Protein AF-A0A2E2YAI3-F1 (afdb_monomer)

Structure (mmCIF, N/CA/C/O backbone):
data_AF-A0A2E2YAI3-F1
#
_entry.id   AF-A0A2E2YAI3-F1
#
loop_
_atom_site.group_PDB
_atom_site.id
_atom_site.type_symbol
_atom_site.label_atom_id
_atom_site.label_alt_id
_atom_site.label_comp_id
_atom_site.label_asym_id
_atom_site.label_entity_id
_atom_site.label_seq_id
_atom_site.pdbx_PDB_ins_code
_atom_site.Cartn_x
_atom_site.Cartn_y
_atom_site.Cartn_z
_atom_site.occupancy
_atom_site.B_iso_or_equiv
_atom_site.auth_seq_id
_atom_site.auth_comp_id
_atom_site.auth_asym_id
_atom_site.auth_atom_id
_atom_site.pdbx_PDB_model_num
ATOM 1 N N . MET A 1 1 ? 20.107 10.228 -13.436 1.00 65.31 1 MET A N 1
ATOM 2 C CA . MET A 1 1 ? 19.031 9.241 -13.659 1.00 65.31 1 MET A CA 1
ATOM 3 C C . MET A 1 1 ? 17.901 9.549 -12.697 1.00 65.31 1 MET A C 1
ATOM 5 O O . MET A 1 1 ? 18.168 9.808 -11.525 1.00 65.31 1 MET A O 1
ATOM 9 N N . LYS A 1 2 ? 16.675 9.651 -13.213 1.00 79.44 2 LYS A N 1
ATOM 10 C CA . LYS A 1 2 ? 15.501 10.121 -12.471 1.00 79.44 2 LYS A CA 1
ATOM 11 C C . LYS A 1 2 ? 14.554 8.943 -12.275 1.00 79.44 2 LYS A C 1
ATOM 13 O O . LYS A 1 2 ? 14.123 8.333 -13.249 1.00 79.44 2 LYS A O 1
ATOM 18 N N . VAL A 1 3 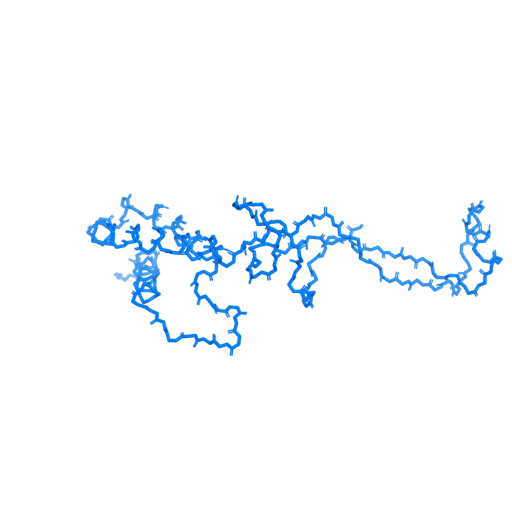? 14.249 8.620 -11.020 1.00 83.19 3 VAL A N 1
ATOM 19 C CA . VAL A 1 3 ? 13.230 7.616 -10.698 1.00 83.19 3 VAL A CA 1
ATOM 20 C C . VAL A 1 3 ? 11.859 8.280 -10.781 1.00 83.19 3 VAL A C 1
ATOM 22 O O . VAL A 1 3 ? 11.639 9.328 -10.171 1.00 83.19 3 VAL A O 1
ATOM 25 N N . VAL A 1 4 ? 10.953 7.692 -11.554 1.00 83.06 4 VAL A N 1
ATOM 26 C CA . VAL A 1 4 ? 9.605 8.202 -11.813 1.00 83.06 4 VAL A CA 1
ATOM 27 C C . VAL A 1 4 ? 8.557 7.121 -11.557 1.00 83.06 4 VAL A C 1
ATOM 29 O O . VAL A 1 4 ? 8.805 5.928 -11.738 1.00 83.06 4 VAL A O 1
ATOM 32 N N . LYS A 1 5 ? 7.356 7.549 -11.157 1.00 79.50 5 LYS A N 1
ATOM 33 C CA . LYS A 1 5 ? 6.155 6.707 -11.156 1.00 79.50 5 LYS A CA 1
ATOM 34 C C . LYS A 1 5 ? 5.349 7.039 -12.406 1.00 79.50 5 LYS A C 1
ATOM 36 O O . LYS A 1 5 ? 5.109 8.209 -12.688 1.00 79.50 5 LYS A O 1
ATOM 41 N N . LEU A 1 6 ? 4.986 6.016 -13.174 1.00 76.12 6 LEU A N 1
ATOM 42 C CA . LEU A 1 6 ? 4.231 6.188 -14.412 1.00 76.12 6 LEU A CA 1
ATOM 43 C C . LEU A 1 6 ? 2.732 6.079 -14.125 1.00 76.12 6 LEU A C 1
ATOM 45 O O . LEU A 1 6 ? 2.181 4.977 -14.041 1.00 76.12 6 LEU A O 1
ATOM 49 N N . ASP A 1 7 ? 2.077 7.230 -13.986 1.00 61.66 7 ASP A N 1
ATOM 50 C CA . ASP A 1 7 ? 0.625 7.317 -13.847 1.00 61.66 7 ASP A CA 1
ATOM 51 C C . ASP A 1 7 ? -0.040 6.911 -15.176 1.00 61.66 7 ASP A C 1
ATOM 53 O O . ASP A 1 7 ? 0.177 7.535 -16.211 1.00 61.66 7 ASP A O 1
ATOM 57 N N . GLY A 1 8 ? -0.834 5.835 -15.173 1.00 58.28 8 GLY A N 1
ATOM 58 C CA . GLY A 1 8 ? -1.567 5.364 -16.361 1.00 58.28 8 GLY A CA 1
ATOM 59 C C . GLY A 1 8 ? -1.063 4.062 -16.992 1.00 58.28 8 GLY A C 1
ATOM 60 O O . GLY A 1 8 ? -1.673 3.576 -17.946 1.00 58.28 8 GLY A O 1
ATOM 61 N N . VAL A 1 9 ? -0.015 3.430 -16.451 1.00 63.41 9 VAL A N 1
ATOM 62 C CA . VAL A 1 9 ? 0.298 2.038 -16.812 1.00 63.41 9 VAL A CA 1
ATOM 63 C C . VAL A 1 9 ? -0.819 1.143 -16.264 1.00 63.41 9 VAL A C 1
ATOM 65 O O . VAL A 1 9 ? -0.967 0.993 -15.050 1.00 63.41 9 VAL A O 1
ATOM 68 N N . ASN A 1 10 ? -1.624 0.572 -17.170 1.00 59.12 10 ASN A N 1
ATOM 69 C CA . ASN A 1 10 ? -2.712 -0.360 -16.851 1.00 59.12 10 ASN A CA 1
ATOM 70 C C . ASN A 1 10 ? -2.262 -1.390 -15.803 1.00 59.12 10 ASN A C 1
ATOM 72 O O . ASN A 1 10 ? -1.186 -1.968 -15.954 1.00 59.12 10 ASN A O 1
ATOM 76 N N . SER A 1 11 ? -3.097 -1.599 -14.770 1.00 65.06 11 SER A N 1
ATOM 77 C CA . SER A 1 11 ? -2.797 -2.332 -13.526 1.00 65.06 11 SER A CA 1
ATOM 78 C C . SER A 1 11 ? -1.689 -3.377 -13.691 1.00 65.06 11 SER A C 1
ATOM 80 O O . SER A 1 11 ? -1.939 -4.429 -14.299 1.00 65.06 11 SER A O 1
ATOM 82 N N . PRO A 1 12 ? -0.473 -3.094 -13.188 1.00 74.06 12 PRO A N 1
ATOM 83 C CA . PRO A 1 12 ? 0.683 -3.922 -13.470 1.00 74.06 12 PRO A CA 1
ATOM 84 C C . PRO A 1 12 ? 0.452 -5.339 -12.935 1.00 74.06 12 PRO A C 1
ATOM 86 O O . PRO A 1 12 ? -0.048 -5.543 -11.828 1.00 74.06 12 PRO A O 1
ATOM 89 N N . TYR A 1 13 ? 0.755 -6.334 -13.767 1.00 84.50 13 TYR A N 1
ATOM 90 C CA . TYR A 1 13 ? 0.625 -7.738 -13.395 1.00 84.50 13 TYR A CA 1
ATOM 91 C C . TYR A 1 13 ? 1.732 -8.117 -12.415 1.00 84.50 13 TYR A C 1
ATOM 93 O O . TYR A 1 13 ? 2.901 -7.828 -12.662 1.00 84.50 13 TYR A O 1
ATOM 101 N N . GLY A 1 14 ? 1.370 -8.805 -11.336 1.00 87.62 14 GLY A N 1
ATOM 102 C CA . GLY A 1 14 ? 2.325 -9.251 -10.329 1.00 87.62 14 GLY A CA 1
ATOM 103 C C . GLY A 1 14 ? 1.861 -10.505 -9.598 1.00 87.62 14 GLY A C 1
ATOM 104 O O . GLY A 1 14 ? 0.767 -11.033 -9.821 1.00 87.62 14 GLY A O 1
ATOM 105 N N . LYS A 1 15 ? 2.707 -11.001 -8.695 1.00 92.44 15 LYS A N 1
ATOM 106 C CA . LYS A 1 15 ? 2.344 -12.087 -7.780 1.00 92.44 15 LYS A CA 1
ATOM 107 C C . LYS A 1 15 ? 1.670 -11.491 -6.558 1.00 92.44 15 LYS A C 1
ATOM 109 O O . LYS A 1 15 ? 2.193 -10.564 -5.952 1.00 92.44 15 LYS A O 1
ATOM 114 N N . CYS A 1 16 ? 0.528 -12.049 -6.173 1.00 92.94 16 CYS A N 1
ATOM 115 C CA . CYS A 1 16 ? -0.163 -11.623 -4.970 1.00 92.94 16 CYS A CA 1
ATOM 116 C C . CYS A 1 16 ? 0.774 -11.703 -3.761 1.00 92.94 16 CYS A C 1
ATOM 118 O O . CYS A 1 16 ? 1.373 -12.751 -3.522 1.00 92.94 16 CYS A O 1
ATOM 120 N N . VAL A 1 17 ? 0.843 -10.639 -2.965 1.00 93.69 17 VAL A N 1
ATOM 121 C CA . VAL A 1 17 ? 1.692 -10.591 -1.767 1.00 93.69 17 VAL A CA 1
ATOM 122 C C . VAL A 1 17 ? 1.398 -11.724 -0.770 1.00 93.69 17 VAL A C 1
ATOM 124 O O . VAL A 1 17 ? 2.326 -12.196 -0.117 1.00 93.69 17 VAL A O 1
ATOM 127 N N . ASP A 1 18 ? 0.159 -12.231 -0.740 1.00 93.94 18 ASP A N 1
ATOM 128 C CA . ASP A 1 18 ? -0.330 -13.273 0.175 1.00 93.94 18 ASP A CA 1
ATOM 129 C C . ASP A 1 18 ? -0.241 -14.694 -0.432 1.00 93.94 18 ASP A C 1
ATOM 131 O O . ASP A 1 18 ? 0.659 -15.458 -0.094 1.00 93.94 18 ASP A O 1
ATOM 135 N N . CYS A 1 19 ? -1.104 -15.047 -1.400 1.00 95.00 19 CYS A N 1
ATOM 136 C CA . CYS A 1 19 ? -1.138 -16.392 -2.020 1.00 95.00 19 CYS A CA 1
ATOM 137 C C . CYS A 1 19 ? 0.003 -16.674 -3.014 1.00 95.00 19 CYS A C 1
ATOM 139 O O . CYS A 1 19 ? 0.088 -17.789 -3.526 1.00 95.00 19 CYS A O 1
ATOM 141 N N . LYS A 1 20 ? 0.787 -15.662 -3.417 1.00 94.38 20 LYS A N 1
ATOM 142 C CA . LYS A 1 20 ? 1.739 -15.700 -4.555 1.00 94.38 20 LYS A CA 1
ATOM 143 C C . LYS A 1 20 ? 1.123 -16.015 -5.926 1.00 94.38 20 LYS A C 1
ATOM 145 O O . LYS A 1 20 ? 1.835 -16.038 -6.928 1.00 94.38 20 LYS A O 1
ATOM 150 N N . CYS A 1 21 ? -0.195 -16.190 -5.990 1.00 93.12 21 CYS A N 1
ATOM 151 C CA . CYS A 1 21 ? -0.942 -16.384 -7.218 1.00 93.12 21 CYS A CA 1
ATOM 152 C C . CYS A 1 21 ? -0.928 -15.113 -8.073 1.00 93.12 21 CYS A C 1
ATOM 154 O O . CYS A 1 21 ? -0.978 -13.995 -7.558 1.00 93.12 21 CYS A O 1
ATOM 156 N N . ALA A 1 22 ? -0.798 -15.280 -9.383 1.00 91.62 22 ALA A N 1
ATOM 157 C CA . ALA A 1 22 ? -0.566 -14.161 -10.275 1.00 91.62 22 ALA A CA 1
ATOM 158 C C . ALA A 1 22 ? -1.869 -13.394 -10.561 1.00 91.62 22 ALA A C 1
ATOM 160 O O . ALA A 1 22 ? -2.927 -13.993 -10.761 1.00 91.62 22 ALA A O 1
ATOM 161 N N . THR A 1 23 ? -1.819 -12.066 -10.489 1.00 89.56 23 THR A N 1
ATOM 162 C CA . THR A 1 23 ? -3.010 -11.214 -10.403 1.00 89.56 23 THR A CA 1
ATOM 163 C C . THR A 1 23 ? -2.735 -9.792 -10.893 1.00 89.56 23 THR A C 1
ATOM 165 O O . THR A 1 23 ? -1.600 -9.328 -10.911 1.00 89.56 23 THR A O 1
ATOM 168 N N . ARG A 1 24 ? -3.818 -9.095 -11.248 1.00 87.31 24 ARG A N 1
ATOM 169 C CA . ARG A 1 24 ? -3.876 -7.651 -11.541 1.00 87.31 24 ARG A CA 1
ATOM 170 C C . ARG A 1 24 ? -5.053 -6.956 -10.837 1.00 87.31 24 ARG A C 1
ATOM 172 O O . ARG A 1 24 ? -5.478 -5.886 -11.246 1.00 87.31 24 ARG A O 1
ATOM 179 N N . SER A 1 25 ? -5.674 -7.627 -9.860 1.00 85.12 25 SER A N 1
ATOM 180 C CA . SER A 1 25 ? -6.970 -7.211 -9.302 1.00 85.12 25 SER A CA 1
ATOM 181 C C . SER A 1 25 ? -6.905 -5.948 -8.449 1.00 85.12 25 SER A C 1
ATOM 183 O O . SER A 1 25 ? -7.763 -5.080 -8.600 1.00 85.12 25 SER A O 1
ATOM 185 N N . HIS A 1 26 ? -5.940 -5.895 -7.531 1.00 85.50 26 HIS A N 1
ATOM 186 C CA . HIS A 1 26 ? -5.741 -4.791 -6.599 1.00 85.50 26 HIS A CA 1
ATOM 187 C C . HIS A 1 26 ? -4.252 -4.478 -6.536 1.00 85.50 26 HIS A C 1
ATOM 189 O O . HIS A 1 26 ? -3.456 -5.365 -6.229 1.00 85.50 26 HIS A O 1
ATOM 195 N N . VAL A 1 27 ? -3.891 -3.243 -6.867 1.00 87.38 27 VAL A N 1
ATOM 196 C CA . VAL A 1 27 ? -2.511 -2.751 -6.830 1.00 87.38 27 VAL A CA 1
ATOM 197 C C . VAL A 1 27 ? -2.332 -2.023 -5.504 1.00 87.38 27 VAL A C 1
ATOM 199 O O . VAL A 1 27 ? -3.072 -1.084 -5.228 1.00 87.38 27 VAL A O 1
ATOM 202 N N . LEU A 1 28 ? -1.407 -2.505 -4.680 1.00 86.94 28 LEU A N 1
ATOM 203 C CA . LEU A 1 28 ? -1.068 -1.921 -3.381 1.00 86.94 28 LEU A CA 1
ATOM 204 C C . LEU A 1 28 ? 0.040 -0.879 -3.541 1.00 86.94 28 LEU A C 1
ATOM 206 O O . LEU A 1 28 ? -0.044 0.212 -2.983 1.00 86.94 28 LEU A O 1
ATOM 210 N N . GLU A 1 29 ? 1.041 -1.197 -4.362 1.00 86.88 29 GLU A N 1
ATOM 211 C CA . GLU A 1 29 ? 2.130 -0.290 -4.704 1.00 86.88 29 GLU A CA 1
ATOM 212 C C . GLU A 1 29 ? 2.494 -0.422 -6.185 1.00 86.88 29 GLU A C 1
ATOM 214 O O . GLU A 1 29 ? 2.646 -1.525 -6.722 1.00 86.88 29 GLU A O 1
ATOM 219 N N . TYR A 1 30 ? 2.598 0.725 -6.856 1.00 85.56 30 TYR A N 1
ATOM 220 C CA . TYR A 1 30 ? 3.051 0.798 -8.239 1.00 85.56 30 TYR A CA 1
ATOM 221 C C . TYR A 1 30 ? 4.573 0.677 -8.315 1.00 85.56 30 TYR A C 1
ATOM 223 O O . TYR A 1 30 ? 5.260 1.196 -7.435 1.00 85.56 30 TYR A O 1
ATOM 231 N N . PRO A 1 31 ? 5.090 0.046 -9.378 1.00 86.50 31 PRO A N 1
ATOM 232 C CA . PRO A 1 31 ? 6.516 -0.123 -9.556 1.00 86.50 31 PRO A CA 1
ATOM 233 C C . PRO A 1 31 ? 7.181 1.213 -9.888 1.00 86.50 31 PRO A C 1
ATOM 235 O O . PRO A 1 31 ? 6.583 2.092 -10.518 1.00 86.50 31 PRO A O 1
ATOM 238 N N . ASP A 1 32 ? 8.443 1.319 -9.505 1.00 86.25 32 ASP A N 1
ATOM 239 C CA . ASP A 1 32 ? 9.307 2.440 -9.828 1.00 86.25 32 ASP A CA 1
ATOM 240 C C . ASP A 1 32 ? 9.954 2.216 -11.194 1.00 86.25 32 ASP A C 1
ATOM 242 O O . ASP A 1 32 ? 10.332 1.093 -11.554 1.00 86.25 32 ASP A O 1
ATOM 246 N N . TYR A 1 33 ? 10.102 3.300 -11.949 1.00 87.31 33 TYR A N 1
ATOM 247 C CA . TYR A 1 33 ? 10.764 3.306 -13.245 1.00 87.31 33 TYR A CA 1
ATOM 248 C C . TYR A 1 33 ? 11.953 4.254 -13.230 1.00 87.31 33 TYR A C 1
ATOM 250 O O . TYR A 1 33 ? 11.920 5.309 -12.609 1.00 87.31 33 TYR A O 1
ATOM 258 N N . GLU A 1 34 ? 12.998 3.886 -13.950 1.00 88.44 34 GLU A N 1
ATOM 259 C CA . GLU A 1 34 ? 14.128 4.742 -14.268 1.00 88.44 34 GLU A CA 1
ATOM 260 C C . GLU A 1 34 ? 13.920 5.359 -15.646 1.00 88.44 34 GLU A C 1
ATOM 262 O O . GLU A 1 34 ? 13.764 4.637 -16.633 1.00 88.44 34 GLU A O 1
ATOM 267 N N . GLU A 1 35 ? 13.910 6.687 -15.693 1.00 89.06 35 GLU A N 1
ATOM 268 C CA . GLU A 1 35 ? 13.921 7.466 -16.926 1.00 89.06 35 GLU A CA 1
ATOM 269 C C . GLU A 1 35 ? 15.366 7.615 -17.422 1.00 89.06 35 GLU A C 1
ATOM 271 O O . GLU A 1 35 ? 16.239 8.086 -16.677 1.00 89.06 35 GLU A O 1
ATOM 276 N N . TYR A 1 36 ? 15.614 7.199 -18.664 1.00 87.19 36 TYR A N 1
ATOM 277 C CA . TYR A 1 36 ? 16.907 7.333 -19.328 1.00 87.19 36 TYR A CA 1
ATOM 278 C C . TYR A 1 36 ? 16.735 7.747 -20.792 1.00 87.19 36 TYR A C 1
ATOM 280 O O . TYR A 1 36 ? 15.738 7.418 -21.435 1.00 87.19 36 TYR A O 1
ATOM 288 N 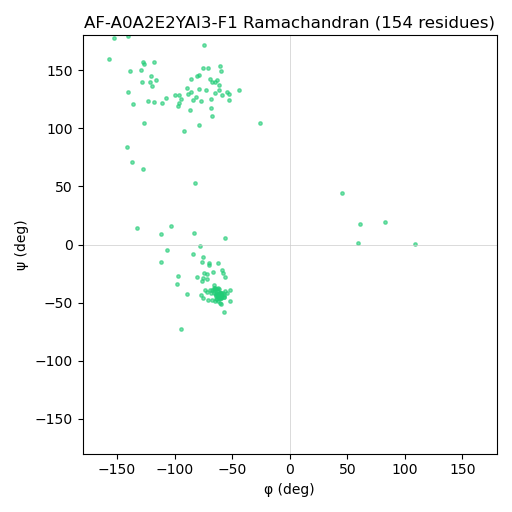N . GLU A 1 37 ? 17.710 8.488 -21.307 1.00 87.38 37 GLU A N 1
ATOM 289 C CA . GLU A 1 37 ? 17.766 8.900 -22.707 1.00 87.38 37 GLU A CA 1
ATOM 290 C C . GLU A 1 37 ? 18.494 7.822 -23.512 1.00 87.38 37 GLU A C 1
ATOM 292 O O . GLU A 1 37 ? 19.567 7.354 -23.129 1.00 87.38 37 GLU A O 1
ATOM 297 N N . GLU A 1 38 ? 17.888 7.395 -24.613 1.00 85.50 38 GLU A N 1
ATOM 298 C CA . GLU A 1 38 ? 18.469 6.448 -25.560 1.00 85.50 38 GLU A CA 1
ATOM 299 C C . GLU A 1 38 ? 18.612 7.157 -26.906 1.00 85.50 38 GLU A C 1
ATOM 301 O O . GLU A 1 38 ? 17.624 7.665 -27.443 1.00 85.50 38 GLU A O 1
ATOM 306 N N . GLN A 1 39 ? 19.837 7.211 -27.435 1.00 83.44 39 GLN A N 1
ATOM 307 C CA . GLN A 1 39 ? 20.088 7.756 -28.766 1.00 83.44 39 GLN A CA 1
ATOM 308 C C . GLN A 1 39 ? 19.401 6.869 -29.810 1.00 83.44 39 GLN A C 1
ATOM 310 O O . GLN A 1 39 ? 19.540 5.642 -29.801 1.00 83.44 39 GLN A O 1
ATOM 315 N N . VAL A 1 40 ? 18.644 7.494 -30.701 1.00 84.19 40 VAL A N 1
ATOM 316 C CA . VAL A 1 40 ? 18.043 6.861 -31.868 1.00 84.19 40 VAL A CA 1
ATOM 317 C C . VAL A 1 40 ? 18.982 7.071 -33.041 1.00 84.19 40 VAL A C 1
ATOM 319 O O . VAL A 1 40 ? 19.345 8.196 -33.363 1.00 84.19 40 VAL A O 1
ATOM 322 N N . PHE A 1 41 ? 19.356 5.968 -33.679 1.00 81.06 41 PHE A N 1
ATOM 323 C CA . PHE A 1 41 ? 20.199 5.975 -34.868 1.00 81.06 41 PHE A CA 1
ATOM 324 C C . PHE A 1 41 ? 19.312 5.896 -36.107 1.00 81.06 41 PHE A C 1
ATOM 326 O O . PHE A 1 41 ? 18.443 5.018 -36.192 1.00 81.06 41 PHE A O 1
ATOM 333 N N . ARG A 1 42 ? 19.515 6.808 -37.058 1.00 78.31 42 ARG A N 1
ATOM 334 C CA . ARG A 1 42 ? 18.788 6.831 -38.334 1.00 78.31 42 ARG A CA 1
ATOM 335 C C . ARG A 1 42 ? 19.315 5.765 -39.283 1.00 78.31 42 ARG A C 1
ATOM 337 O O . ARG A 1 42 ? 18.539 5.193 -40.051 1.00 78.31 42 ARG A O 1
ATOM 344 N N . ASP A 1 43 ? 20.605 5.457 -39.188 1.00 81.38 43 ASP A N 1
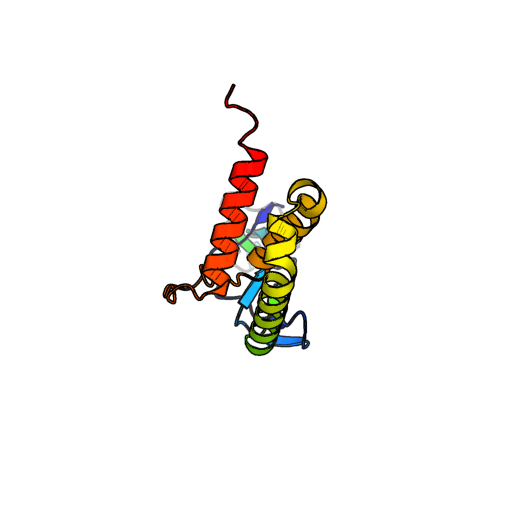ATOM 345 C CA . ASP A 1 43 ? 21.253 4.445 -40.006 1.00 81.38 43 ASP A CA 1
ATOM 346 C C . ASP A 1 43 ? 22.281 3.586 -39.244 1.00 81.38 43 ASP A C 1
ATOM 348 O O . ASP A 1 43 ? 22.498 3.680 -38.032 1.00 81.38 43 ASP A O 1
ATOM 352 N N . ARG A 1 44 ? 22.874 2.642 -39.979 1.00 79.81 44 ARG A N 1
ATOM 353 C CA . ARG A 1 44 ? 23.843 1.682 -39.443 1.00 79.81 44 ARG A CA 1
ATOM 354 C C . ARG A 1 44 ? 25.211 2.319 -39.182 1.00 79.81 44 ARG A C 1
ATOM 356 O O . ARG A 1 44 ? 25.968 1.767 -38.383 1.00 79.81 44 ARG A O 1
ATOM 363 N N . GLU A 1 45 ? 25.544 3.401 -39.873 1.00 81.06 45 GLU A N 1
ATOM 364 C CA . GLU A 1 45 ? 26.847 4.062 -39.791 1.00 81.06 45 GLU A CA 1
ATOM 365 C C . GLU A 1 45 ? 26.936 4.853 -38.485 1.00 81.06 45 GLU A C 1
ATOM 367 O O . GLU A 1 45 ? 27.875 4.627 -37.717 1.00 81.06 45 GLU A O 1
ATOM 372 N N . GLU A 1 46 ? 25.888 5.611 -38.151 1.00 79.00 46 GLU A N 1
ATOM 373 C CA . GLU A 1 46 ? 25.719 6.293 -36.861 1.00 79.00 46 GLU A CA 1
ATOM 374 C C . GLU A 1 46 ? 25.771 5.303 -35.679 1.00 79.00 46 GLU A C 1
ATOM 376 O O . GLU A 1 46 ? 26.464 5.531 -34.683 1.00 79.00 46 GLU A O 1
ATOM 381 N N . PHE A 1 47 ? 25.103 4.145 -35.792 1.00 77.81 47 PHE A N 1
ATOM 382 C CA . PHE A 1 47 ? 25.161 3.101 -34.758 1.00 77.81 47 PHE A CA 1
ATOM 383 C C . PHE A 1 47 ? 26.577 2.525 -34.585 1.00 77.81 47 PHE A C 1
ATOM 385 O O . PHE A 1 47 ? 27.004 2.212 -33.476 1.00 77.81 47 PHE A O 1
ATOM 392 N N . GLN A 1 48 ? 27.326 2.345 -35.676 1.00 79.81 48 GLN A N 1
ATOM 393 C CA . GLN A 1 48 ? 28.694 1.826 -35.598 1.00 79.81 48 GLN A CA 1
ATOM 394 C C . GLN A 1 48 ? 29.701 2.863 -35.096 1.00 79.81 48 GLN A C 1
ATOM 396 O O . GLN A 1 48 ? 30.718 2.462 -34.527 1.00 79.81 48 GLN A O 1
ATOM 401 N N . ALA A 1 49 ? 29.461 4.150 -35.342 1.00 79.44 49 ALA A N 1
ATOM 402 C CA . ALA A 1 49 ? 30.258 5.249 -34.804 1.00 79.44 49 ALA A CA 1
ATOM 403 C C . ALA A 1 49 ? 30.080 5.349 -33.279 1.00 79.44 49 ALA A C 1
ATOM 405 O O . ALA A 1 49 ? 31.058 5.294 -32.532 1.00 79.44 49 ALA A O 1
ATOM 406 N N . SER A 1 50 ? 28.836 5.315 -32.787 1.00 78.19 50 SER A N 1
ATOM 407 C CA . SER A 1 50 ? 28.568 5.364 -31.341 1.00 78.19 50 SER A CA 1
ATOM 408 C C . SER A 1 50 ? 29.144 4.168 -30.569 1.00 78.19 50 SER A C 1
ATOM 410 O O . SER A 1 50 ? 29.691 4.333 -29.480 1.00 78.19 50 SER A O 1
ATOM 412 N N . GLN A 1 51 ? 29.114 2.956 -31.141 1.00 80.56 51 GLN A N 1
ATOM 413 C CA . GLN A 1 51 ? 29.743 1.765 -30.540 1.00 80.56 51 GLN A CA 1
ATOM 414 C C . GLN A 1 51 ? 31.277 1.851 -30.486 1.00 80.56 51 GLN A C 1
ATOM 416 O O . GLN A 1 51 ? 31.899 1.174 -29.666 1.00 80.56 51 GLN A O 1
ATOM 421 N N . ARG A 1 52 ? 31.896 2.657 -31.359 1.00 83.06 52 ARG A N 1
ATOM 422 C CA . ARG A 1 52 ? 33.343 2.921 -31.361 1.00 83.06 52 ARG A CA 1
ATOM 423 C C . ARG A 1 52 ? 33.751 4.031 -30.389 1.00 83.06 52 ARG A C 1
ATOM 425 O O . ARG A 1 52 ? 34.945 4.174 -30.133 1.00 83.06 52 ARG A O 1
ATOM 432 N N . GLY A 1 53 ? 32.780 4.726 -29.792 1.00 76.94 53 GLY A N 1
ATOM 433 C CA . GLY A 1 53 ? 33.006 5.843 -28.879 1.00 76.94 53 GLY A CA 1
ATOM 434 C C . GLY A 1 53 ? 33.250 7.172 -29.591 1.00 76.94 53 GLY A C 1
ATOM 435 O O . GLY A 1 53 ? 33.818 8.070 -28.977 1.00 76.94 53 GLY A O 1
ATOM 436 N N .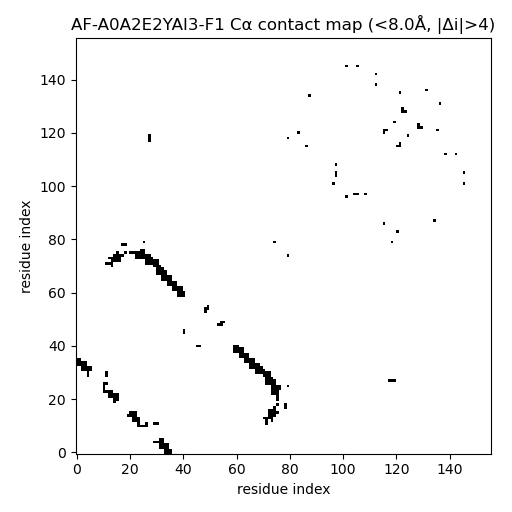 ASP A 1 54 ? 32.857 7.279 -30.864 1.00 77.88 54 ASP A N 1
ATOM 437 C CA . ASP A 1 54 ? 32.884 8.544 -31.594 1.00 77.88 54 ASP A CA 1
ATOM 438 C C . ASP A 1 54 ? 31.804 9.484 -31.023 1.00 77.88 54 ASP A C 1
ATOM 440 O O . ASP A 1 54 ? 30.718 9.031 -30.641 1.00 77.88 54 ASP A O 1
ATOM 444 N N . ASP A 1 55 ? 32.109 10.784 -30.935 1.00 75.00 55 ASP A N 1
ATOM 445 C CA . ASP A 1 55 ? 31.169 11.781 -30.413 1.00 75.00 55 ASP A CA 1
ATOM 446 C C . ASP A 1 55 ? 29.901 11.839 -31.292 1.00 75.00 55 ASP A C 1
ATOM 448 O O . ASP A 1 55 ? 30.006 11.810 -32.522 1.00 75.00 55 ASP A O 1
ATOM 452 N N . PRO A 1 56 ? 28.698 11.915 -30.692 1.00 70.19 56 PRO A N 1
ATOM 453 C CA . PRO A 1 56 ? 27.454 11.983 -31.452 1.00 70.19 56 PRO A CA 1
ATOM 454 C C . PRO A 1 56 ? 27.393 13.261 -32.302 1.00 70.19 56 PRO A C 1
ATOM 456 O O . PRO A 1 56 ? 27.801 14.331 -31.848 1.00 70.19 56 PRO A O 1
ATOM 459 N N . GLU A 1 57 ? 26.853 13.157 -33.521 1.00 72.44 57 GLU A N 1
ATOM 460 C CA . GLU A 1 57 ? 26.618 14.317 -34.392 1.00 72.44 57 GLU A CA 1
ATOM 461 C C . GLU A 1 57 ? 25.650 15.327 -33.741 1.00 72.44 57 GLU A C 1
ATOM 463 O O . GLU A 1 57 ? 24.818 14.963 -32.904 1.00 72.44 57 GLU A O 1
ATOM 468 N N . GLU A 1 58 ? 25.754 16.611 -34.111 1.00 70.06 58 GLU A N 1
ATOM 469 C CA . GLU A 1 58 ? 24.968 17.702 -33.504 1.00 70.06 58 GLU A CA 1
ATOM 470 C C . GLU A 1 58 ? 23.443 17.511 -33.634 1.00 70.06 58 GLU A C 1
ATOM 472 O O . GLU A 1 58 ? 22.688 18.075 -32.841 1.00 70.06 58 GLU A O 1
ATOM 477 N N . ASP A 1 59 ? 22.976 16.715 -34.600 1.00 73.88 59 ASP A N 1
ATOM 478 C CA . ASP A 1 59 ? 21.562 16.414 -34.843 1.00 73.88 59 ASP A CA 1
ATOM 479 C C . ASP A 1 59 ? 21.121 15.026 -34.339 1.00 73.88 59 ASP A C 1
ATOM 481 O O . ASP A 1 59 ? 20.034 14.555 -34.699 1.00 73.88 59 ASP A O 1
ATOM 485 N N . ALA A 1 60 ? 21.929 14.394 -33.480 1.00 75.44 60 ALA A N 1
ATOM 486 C CA . ALA A 1 60 ? 21.594 13.135 -32.828 1.00 75.44 60 ALA A CA 1
ATOM 487 C C . ALA A 1 60 ? 20.232 13.215 -32.117 1.00 75.44 60 ALA A C 1
ATOM 489 O O . ALA A 1 60 ? 19.987 14.061 -31.253 1.00 75.44 60 ALA A O 1
ATOM 490 N N . GLU A 1 61 ? 19.339 12.292 -32.466 1.00 83.19 61 GLU A N 1
ATOM 491 C CA . GLU A 1 61 ? 18.000 12.217 -31.894 1.00 83.19 61 GLU A CA 1
ATOM 492 C C . GLU A 1 61 ? 18.011 11.339 -30.639 1.00 83.19 61 GLU A C 1
ATOM 494 O O . GLU A 1 61 ? 18.582 10.251 -30.635 1.00 83.19 61 GLU A O 1
ATOM 499 N N . TYR A 1 62 ? 17.363 11.789 -29.566 1.00 86.19 62 TYR A N 1
ATOM 500 C CA . TYR A 1 62 ? 17.243 11.034 -28.320 1.00 86.19 62 TYR A CA 1
ATOM 501 C C . TYR A 1 62 ? 15.776 10.805 -27.986 1.00 86.19 62 TYR A C 1
ATOM 503 O O . TYR A 1 62 ? 14.941 11.701 -28.119 1.00 86.19 62 TYR A O 1
ATOM 511 N N . VAL A 1 63 ? 15.464 9.604 -27.506 1.00 89.50 63 VAL A N 1
ATOM 512 C CA . VAL A 1 63 ? 14.141 9.271 -26.976 1.00 89.50 63 VAL A CA 1
ATOM 513 C C . VAL A 1 63 ? 14.230 8.932 -25.501 1.00 89.50 63 VAL A C 1
ATOM 515 O O . VAL A 1 63 ? 15.152 8.256 -25.047 1.00 89.50 63 VAL A O 1
ATOM 518 N N . ILE A 1 64 ? 13.226 9.374 -24.751 1.00 87.81 64 ILE A N 1
ATOM 519 C CA . ILE A 1 64 ? 13.081 9.017 -23.345 1.00 87.81 64 ILE A CA 1
ATOM 520 C C . ILE A 1 64 ? 12.523 7.597 -23.261 1.00 87.81 64 ILE A C 1
ATOM 522 O O . ILE A 1 64 ? 11.454 7.293 -23.800 1.00 87.81 64 ILE A O 1
ATOM 526 N N . ARG A 1 65 ? 13.242 6.724 -22.561 1.00 87.75 65 ARG A N 1
ATOM 527 C CA . ARG A 1 65 ? 12.831 5.353 -22.265 1.00 87.75 65 ARG A CA 1
ATOM 528 C C . ARG A 1 65 ? 12.696 5.144 -20.764 1.00 87.75 65 ARG A C 1
ATOM 530 O O . ARG A 1 65 ? 13.287 5.849 -19.950 1.00 87.75 65 ARG A O 1
ATOM 537 N N . TYR A 1 66 ? 11.901 4.138 -20.414 1.00 86.44 66 TYR A N 1
ATOM 538 C CA . TYR A 1 66 ? 11.597 3.790 -19.033 1.00 86.44 66 TYR A CA 1
ATOM 539 C C . TYR A 1 66 ? 11.982 2.345 -18.758 1.00 86.44 66 TYR A C 1
ATOM 541 O O . TYR A 1 66 ? 11.484 1.420 -19.404 1.00 86.44 66 TYR A O 1
ATOM 549 N N . LYS A 1 67 ? 12.836 2.136 -17.759 1.00 86.50 67 LYS A N 1
ATOM 550 C CA . LYS A 1 67 ? 13.213 0.807 -17.278 1.00 86.50 67 LYS A CA 1
ATOM 551 C C . LYS A 1 67 ? 12.572 0.551 -15.925 1.00 86.50 67 LYS A C 1
ATOM 553 O O . LYS A 1 67 ? 12.747 1.329 -14.997 1.00 86.50 67 LYS A O 1
ATOM 558 N N . ARG A 1 68 ? 11.842 -0.554 -15.787 1.00 87.69 68 ARG A N 1
ATOM 559 C CA . ARG A 1 68 ? 11.247 -0.938 -14.502 1.00 87.69 68 ARG A CA 1
ATOM 560 C C . ARG A 1 68 ? 12.341 -1.337 -13.507 1.00 87.69 68 ARG A C 1
ATOM 562 O O . ARG A 1 68 ? 13.137 -2.226 -13.808 1.00 87.69 68 ARG A O 1
ATOM 569 N N . LEU A 1 69 ? 12.350 -0.706 -12.335 1.00 87.50 69 LEU A N 1
ATOM 570 C CA . LEU A 1 69 ? 13.312 -0.962 -11.259 1.00 87.50 69 LEU A CA 1
ATOM 571 C C . LEU A 1 69 ? 12.764 -1.895 -10.178 1.00 87.50 69 LEU A C 1
ATOM 573 O O . LEU A 1 69 ? 13.523 -2.681 -9.613 1.00 87.50 69 LEU A O 1
ATOM 577 N N . SER A 1 70 ? 11.464 -1.828 -9.895 1.00 87.94 70 SER A N 1
ATOM 578 C CA . SER A 1 70 ? 10.814 -2.656 -8.876 1.00 87.94 70 SER A CA 1
ATOM 579 C C . SER A 1 70 ? 9.611 -3.416 -9.434 1.00 87.94 70 SER A C 1
ATOM 581 O O . SER A 1 70 ? 9.020 -3.050 -10.450 1.00 87.94 70 SER A O 1
ATOM 583 N N . GLU A 1 71 ? 9.271 -4.536 -8.798 1.00 86.31 71 GLU A N 1
ATOM 584 C CA . GLU A 1 71 ? 8.045 -5.271 -9.112 1.00 86.31 71 GLU A CA 1
ATOM 585 C C . GLU A 1 71 ? 6.848 -4.606 -8.417 1.00 86.31 71 GLU A C 1
ATOM 587 O O . GLU A 1 71 ? 6.992 -4.116 -7.297 1.00 86.31 71 GLU A O 1
ATOM 592 N N . PRO A 1 72 ? 5.658 -4.601 -9.040 1.00 88.12 72 PRO A N 1
ATOM 593 C CA . PRO A 1 72 ? 4.455 -4.085 -8.401 1.00 88.12 72 PRO A CA 1
ATOM 594 C C . PRO A 1 72 ? 4.059 -4.942 -7.191 1.00 88.12 72 PRO A C 1
ATOM 596 O O . PRO A 1 72 ? 4.050 -6.178 -7.266 1.00 88.12 72 PRO A O 1
ATOM 599 N N . GLU A 1 73 ? 3.611 -4.306 -6.109 1.00 90.00 73 GLU A N 1
ATOM 600 C CA . GLU A 1 73 ? 2.930 -5.023 -5.033 1.00 90.00 73 GLU A CA 1
ATOM 601 C C . GLU A 1 73 ? 1.445 -5.126 -5.360 1.00 90.00 73 GLU A C 1
ATOM 603 O O . GLU A 1 73 ? 0.724 -4.130 -5.439 1.00 90.00 73 GLU A O 1
ATOM 608 N N . VAL A 1 74 ? 0.965 -6.352 -5.553 1.00 90.50 74 VAL A N 1
ATOM 609 C CA . VAL A 1 74 ? -0.434 -6.613 -5.904 1.00 90.50 74 VAL A CA 1
ATOM 610 C C . VAL A 1 74 ? -1.068 -7.619 -4.959 1.00 90.50 74 VAL A C 1
ATOM 612 O O . VAL A 1 74 ? -0.404 -8.465 -4.359 1.00 90.50 74 VAL A O 1
ATOM 615 N N . MET A 1 75 ? -2.392 -7.588 -4.863 1.00 91.62 75 MET A N 1
ATOM 616 C CA . MET A 1 75 ? -3.184 -8.569 -4.135 1.00 91.62 75 MET A CA 1
ATOM 617 C C . MET A 1 75 ? -4.297 -9.126 -5.024 1.00 91.62 75 MET A C 1
ATOM 619 O O . MET A 1 75 ? -4.919 -8.419 -5.819 1.00 91.62 75 MET A O 1
ATOM 623 N N . CYS A 1 76 ? -4.544 -10.434 -4.933 1.00 91.44 76 CYS A N 1
ATOM 624 C CA . CYS A 1 76 ? -5.658 -11.041 -5.648 1.00 91.44 76 CYS A CA 1
ATOM 625 C C . CYS A 1 76 ? -6.973 -10.703 -4.943 1.00 91.44 76 CYS A C 1
ATOM 627 O O . CYS A 1 76 ? -7.006 -10.513 -3.725 1.00 91.44 76 CYS A O 1
ATOM 629 N N . HIS A 1 77 ? -8.072 -10.651 -5.699 1.00 90.31 77 HIS A N 1
ATOM 630 C CA . HIS A 1 77 ? -9.373 -10.293 -5.133 1.00 90.31 77 HIS A CA 1
ATOM 631 C C . HIS A 1 77 ? -9.779 -11.207 -3.963 1.00 90.31 77 HIS A C 1
ATOM 633 O O . HIS A 1 77 ? -10.252 -10.721 -2.942 1.00 90.31 77 HIS A O 1
ATOM 639 N N . LYS A 1 78 ? -9.508 -12.517 -4.060 1.00 90.88 78 LYS A N 1
ATOM 640 C CA . LYS A 1 78 ? -9.817 -13.491 -3.001 1.00 90.88 78 LYS A CA 1
ATOM 641 C C . LYS A 1 78 ? -9.107 -13.168 -1.681 1.00 90.88 78 LYS A C 1
ATOM 643 O O . LYS A 1 78 ? -9.758 -13.100 -0.645 1.00 90.88 78 LYS A O 1
ATOM 648 N N . CYS A 1 79 ? -7.789 -12.957 -1.712 1.00 92.94 79 CYS A N 1
ATOM 649 C CA . CYS A 1 79 ? -7.023 -12.594 -0.517 1.00 92.94 79 CYS A CA 1
ATOM 650 C C . CYS A 1 79 ? -7.451 -11.227 0.019 1.00 92.94 79 CYS A C 1
ATOM 652 O O . CYS A 1 79 ? -7.578 -11.061 1.227 1.00 92.94 79 CYS A O 1
ATOM 654 N N . TRP A 1 80 ? -7.745 -10.279 -0.869 1.00 92.38 80 TRP A N 1
ATOM 655 C CA . TRP A 1 80 ? -8.219 -8.956 -0.480 1.00 92.38 80 TRP A CA 1
ATOM 656 C C . TRP A 1 80 ? -9.543 -9.004 0.286 1.00 92.38 80 TRP A C 1
ATOM 658 O O . TRP A 1 80 ? -9.650 -8.374 1.334 1.00 92.38 80 TRP A O 1
ATOM 668 N N . VAL A 1 81 ? -10.521 -9.800 -0.166 1.00 90.19 81 VAL A N 1
ATOM 669 C CA . VAL A 1 81 ? -11.800 -9.979 0.550 1.00 90.19 81 VAL A CA 1
ATOM 670 C C . VAL A 1 81 ? -11.556 -10.548 1.948 1.00 90.19 81 VAL A C 1
ATOM 672 O O . VAL A 1 81 ? -12.050 -9.996 2.928 1.00 90.19 81 VAL A O 1
ATOM 675 N N . VAL A 1 82 ? -10.715 -11.580 2.063 1.00 92.44 82 VAL A N 1
ATOM 676 C CA . VAL A 1 82 ? -10.357 -12.179 3.361 1.00 92.44 82 VAL A CA 1
ATOM 677 C C . VAL A 1 82 ? -9.684 -11.161 4.288 1.00 92.44 82 VAL A C 1
ATOM 679 O O . VAL A 1 82 ? -9.980 -11.122 5.484 1.00 92.44 82 VAL A O 1
ATOM 682 N N . GLN A 1 83 ? -8.779 -10.327 3.769 1.00 92.50 83 GLN A N 1
ATOM 683 C CA . GLN A 1 83 ? -8.132 -9.281 4.567 1.00 92.50 83 GLN A CA 1
ATOM 684 C C . GLN A 1 83 ? -9.121 -8.185 4.987 1.00 92.50 83 GLN A C 1
ATOM 686 O O . GLN A 1 83 ? -9.096 -7.763 6.145 1.00 92.50 83 GLN A O 1
ATOM 691 N N . ARG A 1 84 ? -10.045 -7.787 4.104 1.00 90.94 84 ARG A N 1
ATOM 692 C CA . ARG A 1 84 ? -11.108 -6.821 4.416 1.00 90.94 84 ARG A CA 1
ATOM 693 C C . ARG A 1 84 ? -12.018 -7.338 5.526 1.00 90.94 84 ARG A C 1
ATOM 695 O O . ARG A 1 84 ? -12.278 -6.618 6.484 1.00 90.94 84 ARG A O 1
ATOM 702 N N . GLU A 1 85 ? -12.437 -8.600 5.460 1.00 91.50 85 GLU A N 1
ATOM 703 C CA . GLU A 1 85 ? -13.253 -9.235 6.503 1.00 91.50 85 GLU A CA 1
ATOM 704 C C . GLU A 1 85 ? -12.519 -9.312 7.848 1.00 91.50 85 GLU A C 1
ATOM 706 O O . GLU A 1 85 ? -13.099 -9.023 8.900 1.00 91.50 85 GLU A O 1
ATOM 711 N N . LYS A 1 86 ? -11.227 -9.665 7.840 1.00 93.38 86 LYS A N 1
ATOM 712 C CA . LYS A 1 86 ? -10.392 -9.659 9.051 1.00 93.38 86 LYS A CA 1
ATOM 713 C C . LYS A 1 86 ? -10.298 -8.259 9.653 1.00 93.38 86 LYS A C 1
ATOM 715 O O . LYS A 1 86 ? -10.497 -8.112 10.860 1.00 93.38 86 LYS A O 1
ATOM 720 N N . ALA A 1 87 ? -10.047 -7.243 8.830 1.00 93.06 87 ALA A N 1
ATOM 721 C CA . ALA A 1 87 ? -9.974 -5.850 9.260 1.00 93.06 87 ALA A CA 1
ATOM 722 C C . ALA A 1 87 ? -11.325 -5.342 9.796 1.00 93.06 87 ALA A C 1
ATOM 724 O O . ALA A 1 87 ? -11.367 -4.727 10.860 1.00 93.06 87 ALA A O 1
ATOM 725 N N . ALA A 1 88 ? -12.435 -5.670 9.132 1.00 92.25 88 ALA A N 1
ATOM 726 C CA . ALA A 1 88 ? -13.789 -5.330 9.571 1.00 92.25 88 ALA A CA 1
ATOM 727 C C . ALA A 1 88 ? -14.129 -5.963 10.929 1.00 92.25 88 ALA A C 1
ATOM 729 O O . ALA A 1 88 ? -14.640 -5.303 11.837 1.00 92.25 88 ALA A O 1
ATOM 730 N N . ASN A 1 89 ? -13.795 -7.243 11.103 1.00 93.75 89 ASN A N 1
ATOM 731 C CA . ASN A 1 89 ? -13.976 -7.943 12.371 1.00 93.75 89 ASN A CA 1
ATOM 732 C C . ASN A 1 89 ? -13.081 -7.369 13.474 1.00 93.75 89 ASN A C 1
ATOM 734 O O . ASN A 1 89 ? -13.511 -7.276 14.625 1.00 93.75 89 ASN A O 1
ATOM 738 N N . PHE A 1 90 ? -11.851 -6.975 13.141 1.00 93.88 90 PHE A N 1
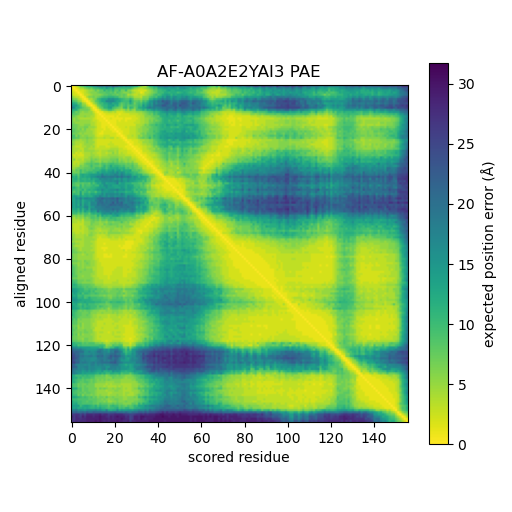ATOM 739 C CA . PHE A 1 90 ? -10.952 -6.312 14.079 1.00 93.88 90 PHE A CA 1
ATOM 740 C C . PHE A 1 90 ? -11.502 -4.953 14.519 1.00 93.88 90 PHE A C 1
ATOM 742 O O . PHE A 1 90 ? -11.525 -4.684 15.719 1.00 93.88 90 PHE A O 1
ATOM 749 N N . LEU A 1 91 ? -12.011 -4.146 13.584 1.00 93.69 91 LEU A N 1
ATOM 750 C CA . LEU A 1 91 ? -12.664 -2.876 13.885 1.00 93.69 91 LEU A CA 1
ATOM 751 C C . LEU A 1 91 ? -13.834 -3.096 14.842 1.00 93.69 91 LEU A C 1
ATO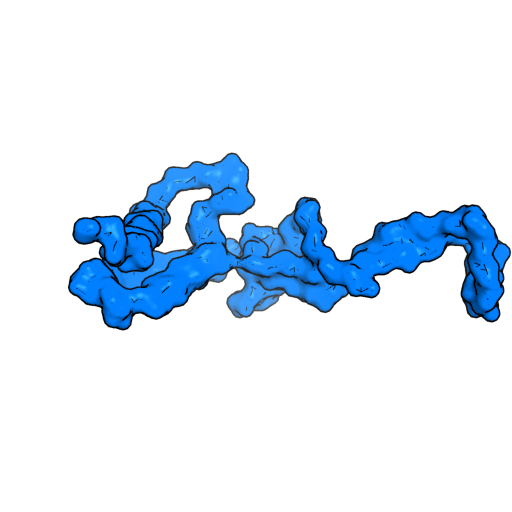M 753 O O . LEU A 1 91 ? -13.787 -2.609 15.964 1.00 93.69 91 LEU A O 1
ATOM 757 N N . ARG A 1 92 ? -14.810 -3.934 14.470 1.00 91.62 92 ARG A N 1
ATOM 758 C CA . ARG A 1 92 ? -16.003 -4.221 15.290 1.00 91.62 92 ARG A CA 1
ATOM 759 C C . ARG A 1 92 ? -15.679 -4.635 16.726 1.00 91.62 92 ARG A C 1
ATOM 761 O O . ARG A 1 92 ? -16.381 -4.241 17.649 1.00 91.62 92 ARG A O 1
ATOM 768 N N . LYS A 1 93 ? -14.627 -5.436 16.925 1.00 93.50 93 LYS A N 1
ATOM 769 C CA . LYS A 1 93 ? -14.201 -5.896 18.259 1.00 93.50 93 LYS A CA 1
ATOM 770 C C . LYS A 1 93 ? -13.566 -4.794 19.109 1.00 93.50 93 LYS A C 1
ATOM 772 O O . LYS A 1 93 ? -13.556 -4.914 20.332 1.00 93.50 93 LYS A O 1
ATOM 777 N N . ASN A 1 94 ? -13.001 -3.767 18.479 1.00 92.19 94 ASN A N 1
ATOM 778 C CA . ASN A 1 94 ? -12.230 -2.730 19.157 1.00 92.19 94 ASN A CA 1
ATOM 779 C C . ASN A 1 94 ? -12.902 -1.351 19.147 1.00 92.19 94 ASN A C 1
ATOM 781 O O . ASN A 1 94 ? -12.505 -0.518 19.952 1.00 92.19 94 ASN A O 1
ATOM 785 N N . THR A 1 95 ? -13.923 -1.109 18.315 1.00 88.75 95 THR A N 1
ATOM 786 C CA . THR A 1 95 ? -14.578 0.203 18.169 1.00 88.75 95 THR A CA 1
ATOM 787 C C . THR A 1 95 ? -15.022 0.789 19.506 1.00 88.75 95 THR A C 1
ATOM 789 O O . THR A 1 95 ? -14.682 1.932 19.791 1.00 88.75 95 THR A O 1
ATOM 792 N N . ASN A 1 96 ? -15.704 0.009 20.351 1.00 88.62 96 ASN A N 1
ATOM 793 C CA . ASN A 1 96 ? -16.176 0.500 21.653 1.00 88.62 96 ASN A CA 1
ATOM 794 C C . ASN A 1 96 ? -14.999 0.885 22.563 1.00 88.62 96 ASN A C 1
ATOM 796 O O . ASN A 1 96 ? -14.950 1.996 23.076 1.00 88.62 96 ASN A O 1
ATOM 800 N N . LYS A 1 97 ? -13.985 0.013 22.657 1.00 91.12 97 LYS A N 1
ATOM 801 C CA . LYS A 1 97 ? -12.773 0.249 23.465 1.00 91.12 97 LYS A CA 1
ATOM 802 C C . LYS A 1 97 ? -11.987 1.478 23.000 1.00 91.12 97 LYS A C 1
ATOM 804 O O . LYS A 1 97 ? -11.420 2.201 23.807 1.00 91.12 97 LYS A O 1
ATOM 809 N N . TRP A 1 98 ? -11.924 1.695 21.688 1.00 91.50 98 TRP A N 1
ATOM 810 C CA . TRP A 1 98 ? -11.256 2.851 21.093 1.00 91.50 98 TRP A CA 1
ATOM 811 C C . TRP A 1 98 ? -12.024 4.153 21.311 1.00 91.50 98 TRP A C 1
ATOM 813 O O . TRP A 1 98 ? -11.392 5.203 21.374 1.00 91.50 98 TRP A O 1
ATOM 823 N N . GLY A 1 99 ? -13.354 4.089 21.408 1.00 85.38 99 GLY A N 1
ATOM 824 C CA . GLY A 1 99 ? -14.194 5.238 21.741 1.00 85.38 99 GLY A CA 1
ATOM 825 C C . GLY A 1 99 ? -14.104 5.631 23.216 1.00 85.38 99 GLY A C 1
ATOM 826 O O . GLY A 1 99 ? -14.059 6.817 23.516 1.00 85.38 99 GLY A O 1
ATOM 827 N N . GLU A 1 100 ? -14.037 4.648 24.117 1.00 89.69 100 GLU A N 1
ATOM 828 C CA . GLU A 1 100 ? -13.930 4.872 25.568 1.00 89.69 100 GLU A CA 1
ATOM 829 C C . GLU A 1 100 ? -12.572 5.459 25.978 1.00 89.69 100 GLU A C 1
ATOM 831 O O . GLU A 1 100 ? -12.514 6.333 26.838 1.00 89.69 100 GLU A O 1
ATOM 836 N N . ASP A 1 101 ? -11.482 5.002 25.355 1.00 90.25 101 ASP A N 1
ATOM 837 C CA . ASP A 1 101 ? -10.119 5.419 25.694 1.00 90.25 101 ASP A CA 1
ATOM 838 C C . ASP A 1 101 ? -9.292 5.684 24.429 1.00 90.25 101 ASP A C 1
ATOM 840 O O . ASP A 1 101 ? -8.411 4.913 24.023 1.00 90.25 101 ASP A O 1
ATOM 844 N N . MET A 1 102 ? -9.623 6.780 23.748 1.00 88.50 102 MET A N 1
ATOM 845 C CA . MET A 1 102 ? -8.939 7.187 22.520 1.00 88.50 102 MET A CA 1
ATOM 846 C C . MET A 1 102 ? -7.453 7.539 22.725 1.00 88.50 102 MET A C 1
ATOM 848 O O . MET A 1 102 ? -6.647 7.067 21.914 1.00 88.50 102 MET A O 1
ATOM 852 N N . PRO A 1 103 ? -7.038 8.283 23.775 1.00 89.19 103 PRO A N 1
ATOM 853 C CA . PRO A 1 103 ? -5.634 8.650 23.977 1.00 89.19 103 PRO A CA 1
ATOM 854 C C . PRO A 1 103 ? -4.701 7.437 24.050 1.00 89.19 103 PRO A C 1
ATOM 856 O O . PRO A 1 103 ? -3.687 7.396 23.352 1.00 89.19 103 PRO A O 1
ATOM 859 N N . ASN A 1 104 ? -5.074 6.395 24.801 1.00 92.25 104 ASN A N 1
ATOM 860 C CA . ASN A 1 104 ? -4.231 5.203 24.947 1.00 92.25 104 ASN A CA 1
ATOM 861 C C . ASN A 1 104 ? -4.272 4.278 23.719 1.00 92.25 104 ASN A C 1
ATOM 863 O O . ASN A 1 104 ? -3.419 3.398 23.557 1.00 92.25 104 ASN A O 1
ATOM 867 N N . ASN A 1 105 ? -5.248 4.463 22.824 1.00 92.75 105 ASN A N 1
ATOM 868 C CA . ASN A 1 105 ? -5.405 3.653 21.618 1.00 92.75 105 ASN A CA 1
ATOM 869 C C . ASN A 1 105 ? -5.020 4.379 20.320 1.00 92.75 105 ASN A C 1
ATOM 871 O O . ASN A 1 105 ? -4.971 3.732 19.271 1.00 92.75 105 ASN A O 1
ATOM 875 N N . ILE A 1 106 ? -4.675 5.669 20.361 1.00 91.38 106 ILE A N 1
ATOM 876 C CA . ILE A 1 106 ? -4.455 6.502 19.168 1.00 91.38 106 ILE A CA 1
ATOM 877 C C . ILE A 1 106 ? -3.432 5.908 18.194 1.00 91.38 106 ILE A C 1
ATOM 879 O O . ILE A 1 106 ? -3.671 5.865 16.988 1.00 91.38 106 ILE A O 1
ATOM 883 N N . THR A 1 107 ? -2.325 5.359 18.695 1.00 91.94 107 THR A N 1
ATOM 884 C CA . THR A 1 107 ? -1.285 4.737 17.860 1.00 91.94 107 THR A CA 1
ATOM 885 C C . THR A 1 107 ? -1.804 3.486 17.149 1.00 91.94 107 THR A C 1
ATOM 887 O O . THR A 1 107 ? -1.520 3.276 15.968 1.00 91.94 107 THR A O 1
ATOM 890 N N . LYS A 1 108 ? -2.620 2.673 17.835 1.00 93.31 108 LYS A N 1
ATOM 891 C CA . LYS A 1 108 ? -3.247 1.472 17.258 1.00 93.31 108 LYS A CA 1
ATOM 892 C C . LYS A 1 108 ? -4.289 1.855 16.210 1.00 93.31 108 LYS A C 1
ATOM 894 O O . LYS A 1 108 ? -4.316 1.255 15.139 1.00 93.31 108 LYS A O 1
ATOM 899 N N . ILE A 1 109 ? -5.089 2.880 16.498 1.00 93.31 109 ILE A N 1
ATOM 900 C CA . ILE A 1 109 ? -6.097 3.412 15.580 1.00 93.31 109 ILE A CA 1
ATOM 901 C C . ILE A 1 109 ? -5.424 3.958 14.315 1.00 93.31 109 ILE A C 1
ATOM 903 O O . ILE A 1 109 ? -5.813 3.596 13.208 1.00 93.31 109 ILE A O 1
ATOM 907 N N . ARG A 1 110 ? -4.371 4.775 14.452 1.00 93.00 110 ARG A N 1
ATOM 908 C CA . ARG A 1 110 ? -3.615 5.314 13.308 1.00 93.00 110 ARG A CA 1
ATOM 909 C C . ARG A 1 110 ? -3.001 4.209 12.458 1.00 93.00 110 ARG A C 1
ATOM 911 O O . ARG A 1 110 ? -3.076 4.291 11.235 1.00 93.00 110 ARG A O 1
ATOM 918 N N . LYS A 1 111 ? -2.436 3.174 13.088 1.00 94.00 111 LYS A N 1
ATOM 919 C CA . LYS A 1 111 ? -1.920 2.000 12.374 1.00 94.00 111 LYS A CA 1
ATOM 920 C C . LYS A 1 111 ? -3.029 1.298 11.590 1.00 94.00 111 LYS A C 1
ATOM 922 O O . LYS A 1 111 ? -2.878 1.109 10.392 1.00 94.00 111 LYS A O 1
ATOM 927 N N . PHE A 1 112 ? -4.162 1.010 12.230 1.00 94.62 112 PHE A N 1
ATOM 928 C CA . PHE A 1 112 ? -5.312 0.402 11.562 1.00 94.62 112 PHE A CA 1
ATOM 929 C C . PHE A 1 112 ? -5.799 1.235 10.366 1.00 94.62 112 PHE A C 1
ATOM 931 O O . PHE A 1 112 ? -6.023 0.692 9.290 1.00 94.62 112 PHE A O 1
ATOM 938 N N . LEU A 1 113 ? -5.922 2.557 10.523 1.00 92.75 113 LEU A N 1
ATOM 939 C CA . LEU A 1 113 ? -6.341 3.452 9.442 1.00 92.75 113 LEU A CA 1
ATOM 940 C C . LEU A 1 113 ? -5.319 3.519 8.299 1.00 92.75 113 LEU A C 1
ATOM 942 O O . LEU A 1 113 ? -5.721 3.649 7.143 1.00 92.75 113 LEU A O 1
ATOM 946 N N . LYS A 1 114 ? -4.018 3.431 8.608 1.00 91.81 114 LYS A N 1
ATOM 947 C CA . LYS A 1 114 ? -2.949 3.350 7.604 1.00 91.81 114 LYS A CA 1
ATOM 948 C C . LYS A 1 114 ? -3.059 2.053 6.805 1.00 91.81 114 LYS A C 1
ATOM 950 O O . LYS A 1 114 ? -3.070 2.113 5.580 1.00 91.81 114 LYS A O 1
ATOM 955 N N . ASP A 1 115 ? -3.212 0.921 7.488 1.00 91.69 115 ASP A N 1
ATOM 956 C CA . ASP A 1 115 ? -3.348 -0.393 6.854 1.00 91.69 115 ASP A CA 1
ATOM 957 C C . ASP A 1 115 ? -4.635 -0.458 6.009 1.00 91.69 115 ASP A C 1
ATOM 959 O O . ASP A 1 115 ? -4.609 -0.920 4.871 1.00 91.69 115 ASP A O 1
ATOM 963 N N . TRP A 1 116 ? -5.749 0.091 6.512 1.00 91.12 116 TRP A N 1
ATOM 964 C CA . TRP A 1 116 ? -7.016 0.174 5.775 1.00 91.12 116 TRP A CA 1
ATOM 965 C C . TRP A 1 116 ? -6.883 0.940 4.452 1.00 91.12 116 TRP A C 1
ATOM 967 O O . TRP A 1 116 ? -7.439 0.527 3.434 1.00 91.12 116 TRP A O 1
ATOM 977 N N . SER A 1 117 ? -6.146 2.055 4.466 1.00 89.12 117 SER A N 1
ATOM 978 C CA . SER A 1 117 ? -5.867 2.843 3.262 1.00 89.12 117 SER A CA 1
ATOM 979 C C . SER A 1 117 ? -4.891 2.138 2.321 1.00 89.12 117 SER A C 1
ATOM 981 O O . SER A 1 117 ? -5.109 2.171 1.117 1.00 89.12 117 SER A O 1
ATOM 983 N N . TYR A 1 118 ? -3.848 1.491 2.852 1.00 88.88 118 TYR A N 1
ATOM 984 C CA . TYR A 1 118 ? -2.856 0.759 2.055 1.00 88.88 118 TYR A CA 1
ATOM 985 C C . TYR A 1 118 ? -3.499 -0.361 1.228 1.00 88.88 118 TYR A C 1
ATOM 987 O O . TYR A 1 118 ? -3.200 -0.507 0.049 1.00 88.88 118 TYR A O 1
ATOM 995 N N . PHE A 1 119 ? -4.444 -1.107 1.807 1.00 86.75 119 PHE A N 1
ATOM 996 C CA . PHE A 1 119 ? -5.181 -2.135 1.065 1.00 86.75 119 PHE A CA 1
ATOM 997 C C . PHE A 1 119 ? -6.290 -1.589 0.158 1.00 86.75 119 PHE A C 1
ATOM 999 O O . PHE A 1 119 ? -6.978 -2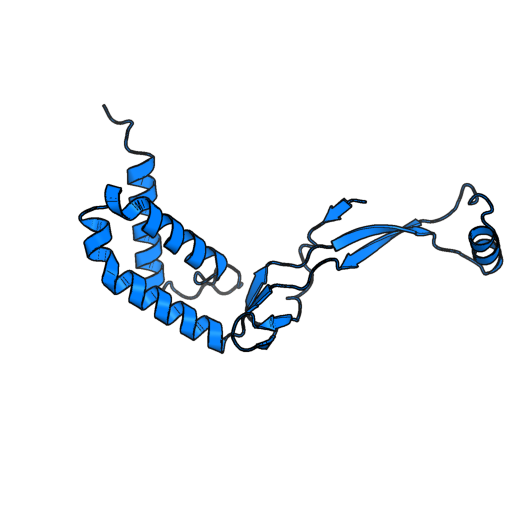.378 -0.490 1.00 86.75 119 PHE A O 1
ATOM 1006 N N . ASP A 1 120 ? -6.502 -0.272 0.133 1.00 83.25 120 ASP A N 1
ATOM 1007 C CA . ASP A 1 120 ? -7.601 0.386 -0.574 1.00 83.25 120 ASP A CA 1
ATOM 1008 C C . ASP A 1 120 ? -8.960 -0.308 -0.349 1.00 83.25 120 ASP A C 1
ATOM 1010 O O . ASP A 1 120 ? -9.758 -0.533 -1.261 1.00 83.25 120 ASP A O 1
ATOM 1014 N N . PHE A 1 121 ? -9.255 -0.669 0.907 1.00 80.81 121 PHE A N 1
ATOM 1015 C CA . PHE A 1 121 ? -10.543 -1.288 1.254 1.00 80.81 121 PHE A CA 1
ATOM 1016 C C . PHE A 1 121 ? -11.745 -0.384 0.985 1.00 80.81 121 PHE A C 1
ATOM 1018 O O . PHE A 1 121 ? -12.872 -0.869 0.924 1.00 80.81 121 PHE A O 1
ATOM 1025 N N . SER A 1 122 ? -11.480 0.909 0.809 1.00 66.31 122 SER A N 1
ATOM 1026 C CA . SER A 1 122 ? -12.448 1.953 0.491 1.00 66.31 122 SER A CA 1
ATOM 1027 C C . SER A 1 122 ? -13.007 1.835 -0.933 1.00 66.31 122 SER A C 1
ATOM 1029 O O . SER A 1 122 ? -13.993 2.497 -1.241 1.00 66.31 122 SER A O 1
ATOM 1031 N N . GLY A 1 123 ? -12.366 1.053 -1.817 1.00 60.97 123 GLY A N 1
ATOM 1032 C CA . GLY A 1 123 ? -12.799 0.890 -3.208 1.00 60.97 123 GLY A CA 1
ATOM 1033 C C . GLY A 1 123 ? -12.793 2.191 -4.018 1.00 60.97 123 GLY A C 1
ATOM 1034 O O . GLY A 1 123 ? -13.435 2.256 -5.064 1.00 60.97 123 GLY A O 1
ATOM 1035 N N . LEU A 1 124 ? -12.082 3.222 -3.543 1.00 52.22 124 LEU A N 1
ATOM 1036 C CA . LEU A 1 124 ? -12.100 4.567 -4.126 1.00 52.22 124 LEU A CA 1
ATOM 1037 C C . LEU A 1 124 ? -11.396 4.618 -5.489 1.00 52.22 124 LEU A C 1
ATOM 1039 O O . LEU A 1 124 ? -11.638 5.541 -6.259 1.00 52.22 124 LEU A O 1
ATOM 1043 N N . ASN A 1 125 ? -10.576 3.615 -5.816 1.00 52.75 125 ASN A N 1
ATOM 1044 C CA . ASN A 1 125 ? -9.865 3.530 -7.093 1.00 52.75 125 ASN A CA 1
ATOM 1045 C C . ASN A 1 125 ? -10.682 2.938 -8.255 1.00 52.75 125 ASN A C 1
ATOM 1047 O O . ASN A 1 125 ? -10.113 2.640 -9.306 1.00 52.75 125 ASN A O 1
ATOM 1051 N N . LYS A 1 126 ? -11.999 2.725 -8.119 1.00 51.28 126 LYS A N 1
ATOM 1052 C CA . LYS A 1 126 ? -12.836 2.252 -9.236 1.00 51.28 126 LYS A CA 1
ATOM 1053 C C . LYS A 1 126 ? -13.931 3.266 -9.537 1.00 51.28 126 LYS A C 1
ATOM 1055 O O . LYS A 1 126 ? -14.614 3.728 -8.635 1.00 51.28 126 LYS A O 1
ATOM 1060 N N . ASN A 1 127 ? -14.144 3.531 -10.830 1.00 48.97 127 ASN A N 1
ATOM 1061 C CA . ASN A 1 127 ? -15.181 4.407 -11.411 1.00 48.97 127 ASN A CA 1
ATOM 1062 C C . ASN A 1 127 ? -16.635 4.045 -11.026 1.00 48.97 127 ASN A C 1
ATOM 1064 O O . ASN A 1 127 ? -17.587 4.614 -11.549 1.00 48.97 127 ASN A O 1
ATOM 1068 N N . VAL A 1 128 ? -16.812 3.079 -10.130 1.00 49.38 128 VAL A N 1
ATOM 1069 C CA . VAL A 1 128 ? -18.067 2.699 -9.506 1.00 49.38 128 VAL A CA 1
ATOM 1070 C C . VAL A 1 128 ? -17.796 2.744 -8.011 1.00 49.38 128 VAL A C 1
ATOM 1072 O O . VAL A 1 128 ? -17.120 1.860 -7.492 1.00 49.38 128 VAL A O 1
ATOM 1075 N N . ILE A 1 129 ? -18.290 3.782 -7.338 1.00 54.78 129 ILE A N 1
ATOM 1076 C CA . ILE A 1 129 ? -18.293 3.855 -5.876 1.00 54.78 129 ILE A CA 1
ATOM 1077 C C . ILE A 1 129 ? -19.471 2.981 -5.428 1.00 54.78 129 ILE A C 1
ATOM 1079 O O . ILE A 1 129 ? -20.619 3.405 -5.593 1.00 54.78 129 ILE A O 1
ATOM 1083 N N . PRO A 1 130 ? -19.254 1.745 -4.935 1.00 56.75 130 PRO A N 1
ATOM 1084 C CA . PRO A 1 130 ? -20.341 1.011 -4.307 1.00 56.75 130 PRO A CA 1
ATOM 1085 C C . PRO A 1 130 ? -20.849 1.820 -3.109 1.00 56.75 130 PRO A C 1
ATOM 1087 O O . PRO A 1 130 ? -20.082 2.550 -2.477 1.00 56.75 130 PRO A O 1
ATOM 1090 N N . ALA A 1 131 ? -22.142 1.705 -2.794 1.00 59.50 131 ALA A N 1
ATOM 1091 C CA . ALA A 1 131 ? -22.672 2.312 -1.579 1.00 59.50 131 ALA A CA 1
ATOM 1092 C C . ALA A 1 131 ? -21.811 1.856 -0.382 1.00 59.50 131 ALA A C 1
ATOM 1094 O O . ALA A 1 131 ? -21.559 0.651 -0.270 1.00 59.50 131 ALA A O 1
ATOM 1095 N N . PRO A 1 132 ? -21.327 2.787 0.463 1.00 65.44 132 PRO A N 1
ATOM 1096 C CA . PRO A 1 132 ? -20.426 2.446 1.554 1.00 65.44 132 PRO A CA 1
ATOM 1097 C C . PRO A 1 132 ? -21.115 1.437 2.467 1.00 65.44 132 PRO A C 1
ATOM 1099 O O . PRO A 1 132 ? -22.256 1.648 2.889 1.00 65.44 132 PRO A O 1
ATOM 1102 N N . ASP A 1 133 ? -20.437 0.328 2.751 1.00 78.12 133 ASP A N 1
ATOM 1103 C CA . ASP A 1 133 ? -20.978 -0.656 3.673 1.00 78.12 133 ASP A CA 1
ATOM 1104 C C . ASP A 1 133 ? -20.874 -0.156 5.127 1.00 78.12 133 ASP A C 1
ATOM 1106 O O . ASP A 1 133 ? -20.274 0.882 5.432 1.00 78.12 133 ASP A O 1
ATOM 1110 N N . GLY A 1 134 ? -21.490 -0.886 6.062 1.00 81.62 134 GLY A N 1
ATOM 1111 C CA . GLY A 1 134 ? -21.459 -0.515 7.480 1.00 81.62 134 GLY A CA 1
ATOM 1112 C C . GLY A 1 134 ? -20.038 -0.406 8.055 1.00 81.62 134 GLY A C 1
ATOM 1113 O O . GLY A 1 134 ? -19.819 0.339 9.011 1.00 81.62 134 GLY A O 1
ATOM 1114 N N . THR A 1 135 ? -19.061 -1.101 7.465 1.00 84.75 135 THR A N 1
ATOM 1115 C CA . THR A 1 135 ? -17.655 -1.016 7.871 1.00 84.75 135 THR A CA 1
ATOM 1116 C C . THR A 1 135 ? -17.018 0.264 7.349 1.00 84.75 135 THR A C 1
ATOM 1118 O O . THR A 1 135 ? -16.335 0.947 8.110 1.00 84.75 135 THR A O 1
ATOM 1121 N N . ASP A 1 136 ? -17.277 0.632 6.095 1.00 84.88 136 ASP A N 1
ATOM 1122 C CA . ASP A 1 136 ? -16.770 1.873 5.502 1.00 84.88 136 ASP A CA 1
ATOM 1123 C C . ASP A 1 136 ? -17.267 3.097 6.286 1.00 84.88 136 ASP A C 1
ATOM 1125 O O . ASP A 1 136 ? -16.485 3.993 6.620 1.00 84.88 136 ASP A O 1
ATOM 1129 N N . LEU A 1 137 ? -18.547 3.097 6.673 1.00 85.81 137 LEU A N 1
ATOM 1130 C CA . LEU A 1 137 ? -19.135 4.116 7.547 1.00 85.81 137 LEU A CA 1
ATOM 1131 C C . LEU A 1 137 ? -18.447 4.157 8.919 1.00 85.81 137 LEU A C 1
ATOM 1133 O O . LEU A 1 137 ? -18.093 5.234 9.402 1.00 85.81 137 LEU A O 1
ATOM 1137 N N . ALA A 1 138 ? -18.202 3.000 9.539 1.00 87.69 138 ALA A N 1
ATOM 1138 C CA . ALA A 1 138 ? -17.508 2.928 10.824 1.00 87.69 138 ALA A CA 1
ATOM 1139 C C . ALA A 1 138 ? -16.066 3.462 10.740 1.00 87.69 138 ALA A C 1
ATOM 1141 O O . ALA A 1 138 ? -15.622 4.189 11.631 1.00 87.69 138 ALA A O 1
ATOM 1142 N N . VAL A 1 139 ? -15.344 3.164 9.655 1.00 90.31 139 VAL A N 1
ATOM 1143 C CA . VAL A 1 139 ? -13.993 3.690 9.406 1.00 90.31 139 VAL A CA 1
ATOM 1144 C C . VAL A 1 139 ? -14.020 5.202 9.191 1.00 90.31 139 VAL A C 1
ATOM 1146 O O . VAL A 1 139 ? -13.165 5.907 9.729 1.00 90.31 139 VAL A O 1
ATOM 1149 N N . GLN A 1 140 ? -15.001 5.727 8.452 1.00 88.19 140 GLN A N 1
ATOM 1150 C CA . GLN A 1 140 ? -15.165 7.173 8.277 1.00 88.19 140 GLN A CA 1
ATOM 1151 C C . GLN A 1 140 ? -15.451 7.881 9.604 1.00 88.19 140 GLN A C 1
ATOM 1153 O O . GLN A 1 140 ? -14.836 8.910 9.888 1.00 88.19 140 GLN A O 1
ATOM 1158 N N . THR A 1 141 ? -16.330 7.321 10.436 1.00 89.94 141 THR A N 1
ATOM 1159 C CA . THR A 1 141 ? -16.604 7.842 11.781 1.00 89.94 141 THR A CA 1
ATOM 1160 C C . THR A 1 141 ? -15.337 7.837 12.632 1.00 89.94 141 THR A C 1
ATOM 1162 O O . THR A 1 141 ? -14.985 8.868 13.198 1.00 89.94 141 THR A O 1
ATOM 1165 N N . LEU A 1 142 ? -14.577 6.737 12.630 1.00 90.31 142 LEU A N 1
ATOM 1166 C CA . LEU A 1 142 ? -13.312 6.643 13.361 1.00 90.31 142 LEU A CA 1
ATOM 1167 C C . LEU A 1 142 ? -12.284 7.683 12.886 1.00 90.31 142 LEU A C 1
ATOM 1169 O O . LEU A 1 142 ? -11.630 8.319 13.709 1.00 90.31 142 LEU A O 1
ATOM 1173 N N . ARG A 1 143 ? -12.165 7.910 11.569 1.00 90.62 143 ARG A N 1
ATOM 1174 C CA . ARG A 1 143 ? -11.307 8.968 11.001 1.00 90.62 143 ARG A CA 1
ATOM 1175 C C . ARG A 1 143 ? -11.716 10.355 11.495 1.00 90.62 143 ARG A C 1
ATOM 1177 O O . ARG A 1 143 ? -10.841 11.147 11.840 1.00 90.62 143 ARG A O 1
ATOM 1184 N N . LYS A 1 144 ? -13.021 10.648 11.538 1.00 90.25 144 LYS A N 1
ATOM 1185 C CA . LYS A 1 144 ? -13.546 11.922 12.055 1.00 90.25 144 LYS A CA 1
ATOM 1186 C C . LYS A 1 144 ? -13.232 12.093 13.540 1.00 90.25 144 LYS A C 1
ATOM 1188 O O . LYS A 1 144 ? -12.710 13.140 13.906 1.00 90.25 144 LYS A O 1
ATOM 1193 N N . SER A 1 145 ? -13.464 11.069 14.363 1.00 88.75 145 SER A N 1
ATOM 1194 C CA . SER A 1 145 ? -13.149 11.106 15.799 1.00 88.75 145 SER A CA 1
ATOM 1195 C C . SER A 1 145 ? -11.660 11.335 16.054 1.00 88.75 145 SER A C 1
ATOM 1197 O O . SER A 1 145 ? -11.303 12.203 16.840 1.00 88.75 145 SER A O 1
ATOM 1199 N N . VAL A 1 146 ? -10.785 10.634 15.324 1.00 89.88 146 VAL A N 1
ATOM 1200 C CA . VAL A 1 146 ? -9.329 10.833 15.414 1.00 89.88 146 VAL A CA 1
ATOM 1201 C C . VAL A 1 146 ? -8.933 12.247 15.003 1.00 89.88 146 VAL A C 1
ATOM 1203 O O . VAL A 1 146 ? -8.122 12.871 15.679 1.00 89.88 146 VAL A O 1
ATOM 1206 N N . LYS A 1 147 ? -9.497 12.772 13.909 1.00 89.44 147 LYS A N 1
ATOM 1207 C CA . LYS A 1 147 ? -9.216 14.142 13.467 1.00 89.44 147 LYS A CA 1
ATOM 1208 C C . LYS A 1 147 ? -9.651 15.156 14.526 1.00 89.44 147 LYS A C 1
ATOM 1210 O O . LYS A 1 147 ? -8.875 16.043 14.848 1.00 89.44 147 LYS A O 1
ATOM 1215 N N . SER A 1 148 ? -10.850 14.992 15.082 1.00 87.75 148 SER A N 1
ATOM 1216 C CA . SER A 1 148 ? -11.359 15.847 16.157 1.00 87.75 148 SER A CA 1
ATOM 1217 C C . SER A 1 148 ? -10.470 15.790 17.396 1.00 87.75 148 SER A C 1
ATOM 1219 O O . SER A 1 148 ? -10.169 16.828 17.958 1.00 87.75 148 SER A O 1
ATOM 1221 N N . PHE A 1 149 ? -10.007 14.603 17.792 1.00 86.81 149 PHE A N 1
ATOM 1222 C CA . PHE A 1 149 ? -9.111 14.437 18.938 1.00 86.81 149 PHE A CA 1
ATOM 1223 C C . PHE A 1 149 ? -7.744 15.106 18.729 1.00 86.81 149 PHE A C 1
ATOM 1225 O O . PHE A 1 149 ? -7.177 15.654 19.664 1.00 86.81 149 PHE A O 1
ATOM 1232 N N . LEU A 1 150 ? -7.204 15.066 17.506 1.00 85.12 150 LEU A N 1
ATOM 1233 C CA . LEU A 1 150 ? -5.893 15.647 17.195 1.00 85.12 150 LEU A CA 1
ATOM 1234 C C . LEU A 1 150 ? -5.929 17.164 16.969 1.00 85.12 150 LEU A C 1
ATOM 1236 O O . LEU A 1 150 ? -4.906 17.813 17.152 1.00 85.12 150 LEU A O 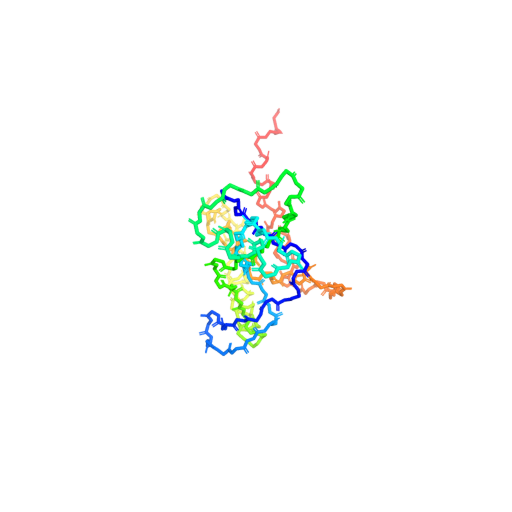1
ATOM 1240 N N . VAL A 1 151 ? -7.063 17.705 16.518 1.00 82.75 151 VAL A N 1
ATOM 1241 C CA . VAL A 1 151 ? -7.236 19.140 16.222 1.00 82.75 151 VAL A CA 1
ATOM 1242 C C . VAL A 1 151 ? -7.891 19.883 17.397 1.00 82.75 151 VAL A C 1
ATOM 1244 O O . VAL A 1 151 ? -7.640 21.064 17.590 1.00 82.75 151 VAL A O 1
ATOM 1247 N N . GLY A 1 152 ? -8.692 19.198 18.216 1.00 58.97 152 GLY A N 1
ATOM 1248 C CA . GLY A 1 152 ? -9.459 19.754 19.337 1.00 58.97 152 GLY A CA 1
ATOM 1249 C C . GLY A 1 152 ? -8.664 19.934 20.630 1.00 58.97 152 GLY A C 1
ATOM 1250 O O . GLY A 1 152 ? -9.079 19.442 21.675 1.00 58.97 152 GLY A O 1
ATOM 1251 N N . GLY A 1 153 ? -7.530 20.630 20.537 1.00 49.59 153 GLY A N 1
ATOM 1252 C CA . GLY A 1 153 ? -6.854 21.281 21.664 1.00 49.59 153 GLY A CA 1
ATOM 1253 C C . GLY A 1 153 ? -6.895 22.814 21.581 1.00 49.59 153 GLY A C 1
ATOM 1254 O O . GLY A 1 153 ? -6.207 23.467 22.353 1.00 49.59 153 GLY A O 1
ATOM 1255 N N . GLU A 1 154 ? -7.663 23.383 20.647 1.00 46.03 154 GLU A N 1
ATOM 1256 C CA . GLU A 1 154 ? -7.837 24.832 20.469 1.00 46.03 154 GLU A CA 1
ATOM 1257 C C . GLU A 1 154 ? -9.330 25.192 20.454 1.00 46.03 154 GLU A C 1
ATOM 1259 O O . GLU A 1 154 ? -9.868 25.614 19.438 1.00 46.03 154 GLU A O 1
ATOM 1264 N N . GLU A 1 155 ? -10.014 24.993 21.577 1.00 46.12 155 GLU A N 1
ATOM 1265 C CA . GLU A 1 155 ? -11.188 25.797 21.942 1.00 46.12 155 GLU A CA 1
ATOM 1266 C C . GLU A 1 155 ? -11.125 26.034 23.460 1.00 46.12 155 GLU A C 1
ATOM 1268 O O . GLU A 1 155 ? -11.697 25.281 24.247 1.00 46.12 155 GLU A O 1
ATOM 1273 N N . GLU A 1 156 ? -10.364 27.060 23.852 1.00 37.06 156 GLU A N 1
ATOM 1274 C CA . GLU A 1 156 ? -10.536 27.821 25.099 1.00 37.06 156 GLU A CA 1
ATOM 1275 C C . GLU A 1 156 ? -10.590 29.314 24.752 1.00 37.06 156 GLU A C 1
ATOM 1277 O O . GLU A 1 156 ? -9.738 29.760 23.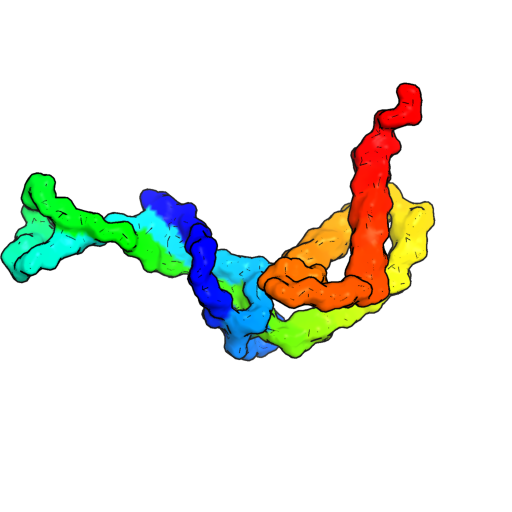945 1.00 37.06 156 GLU A O 1
#

pLDDT: mean 82.65, std 12.37, range [37.06, 95.0]

Secondary structure (DSSP, 8-state):
-EEE--TT--S--EEBTTT--EE-SEEEEPPPEEEEEEEEPSSHHHHHHHHHTPPPPTT-EEEEEEEE-S--EEE-HHHHHHHHHHHHHHHHHHHHHHHH-HHHHHHHHHHHHHHHHHTTTT-TTSSS-PPPPHHHHHHHHHHHHHHHHHHTT---

Solvent-accessible surface area (backbone atoms only — not comparable to full-atom values): 9347 Å² total; per-residue (Å²): 130,49,78,43,73,72,88,82,67,71,67,64,74,24,46,10,76,80,83,56,48,76,29,54,70,39,78,59,39,82,38,43,24,37,46,44,78,44,78,56,62,94,49,71,64,58,48,53,37,53,77,72,68,48,82,78,60,98,80,65,43,69,43,84,43,74,45,78,74,48,77,37,43,22,35,31,63,71,62,46,52,55,50,47,52,50,50,45,52,50,44,68,76,39,50,66,61,41,67,77,41,41,83,88,33,44,69,60,51,52,50,51,55,50,53,45,56,53,67,47,74,78,44,78,93,40,103,61,74,69,82,74,48,77,57,55,52,51,52,53,51,50,52,51,53,51,50,47,66,74,62,66,84,76,87,130

Sequence (156 aa):
MKVVKLDGVNSPYGKCVDCKCATRSHVLEYPDYEEYEEQVFRDREEFQASQRGDDPEEDAEYVIRYKRLSEPEVMCHKCWVVQREKAANFLRKNTNKWGEDMPNNITKIRKFLKDWSYFDFSGLNKNVIPAPDGTDLAVQTLRKSVKSFLVGGEEE

Nearest PDB structures (foldseek):
  7qep-assembly1_D6  TM=3.366E-01  e=4.434E-01  Encephalitozoon cuniculi GB-M1
  8b2l-assembly1_J1  TM=3.303E-01  e=1.429E+00  Nicotiana tabacum
  8snb-assembly1_8U  TM=2.840E-01  e=1.263E+00  Strongylocentrotus purpuratus
  9cpc-assembly1_3Q  TM=2.598E-01  e=2.199E+00  Sus scrofa

Foldseek 3Di:
DDKDFDPPPQQAWAQAPPPRHIDSAFFLFGFIKDKDKDWDDPDPVQVVCVVVVHDHDPPTDIDIDIDTDDHTHGHHPVVLVVVLVVLLVVCVVCVVVCVVDVVVCVVVLVVSLVVCVSSPVQVPPDPDRPDQDPSSVSNVVSVVVSVCVVVVPPDD

Radius of gyration: 24.28 Å; Cα contacts (8 Å, |Δi|>4): 169; chains: 1; bounding box: 56×44×66 Å

Mean predicted aligned error: 9.91 Å